Protein AF-A0A3M2SS83-F1 (afdb_monomer_lite)

Radius of gyration: 12.9 Å; chains: 1; bounding box: 28×35×30 Å

Sequence (87 aa):
MIAEAVGTNAIIGSSTSGFKPSELNAVGTGAIVAHPFNPVYLLPLVELVGDADTCARAADILRGIGMYPLTVRQEIDAHIADRLLEA

Structure (mmCIF, N/CA/C/O backbone):
data_AF-A0A3M2SS83-F1
#
_entry.id   AF-A0A3M2SS83-F1
#
loop_
_atom_site.group_PDB
_atom_site.id
_atom_site.type_symbol
_atom_site.label_atom_id
_atom_site.label_alt_id
_atom_site.label_comp_id
_atom_site.label_asym_id
_atom_site.label_entity_id
_atom_site.label_seq_id
_atom_site.pdbx_PDB_ins_code
_atom_site.Cartn_x
_atom_site.Cartn_y
_atom_site.Cartn_z
_atom_site.occupancy
_atom_site.B_iso_or_equiv
_atom_site.auth_seq_id
_atom_site.auth_comp_id
_atom_site.auth_asym_id
_atom_site.auth_atom_id
_atom_site.pdbx_PDB_model_num
ATOM 1 N N . MET A 1 1 ? 14.169 -13.747 -7.343 1.00 69.88 1 MET A N 1
ATOM 2 C CA . MET A 1 1 ? 13.570 -12.555 -6.686 1.00 69.88 1 MET A CA 1
ATOM 3 C C . MET A 1 1 ? 12.078 -12.794 -6.467 1.00 69.88 1 MET A C 1
ATOM 5 O O . MET A 1 1 ? 11.499 -13.504 -7.273 1.00 69.88 1 MET A O 1
ATOM 9 N N . ILE A 1 2 ? 11.428 -12.239 -5.426 1.00 80.75 2 ILE A N 1
ATOM 10 C CA . ILE A 1 2 ? 9.964 -12.422 -5.217 1.00 80.75 2 ILE A CA 1
ATOM 11 C C . ILE A 1 2 ? 9.179 -12.041 -6.483 1.00 80.75 2 ILE A C 1
ATOM 13 O O . ILE A 1 2 ? 8.279 -12.769 -6.882 1.00 80.75 2 ILE A O 1
ATOM 17 N N . ALA A 1 3 ? 9.598 -10.975 -7.169 1.00 82.75 3 ALA A N 1
ATOM 18 C CA . ALA A 1 3 ? 9.013 -10.527 -8.433 1.00 82.75 3 ALA A CA 1
ATOM 19 C C . ALA A 1 3 ? 8.998 -11.592 -9.552 1.00 82.75 3 ALA A C 1
ATOM 21 O O . ALA A 1 3 ? 8.114 -11.568 -10.395 1.00 82.75 3 ALA A O 1
ATOM 22 N N . GLU A 1 4 ? 9.924 -12.557 -9.546 1.00 84.62 4 GLU A N 1
ATOM 23 C CA . GLU A 1 4 ? 9.982 -13.642 -10.543 1.00 84.62 4 GLU A CA 1
ATOM 24 C C . GLU A 1 4 ? 9.061 -14.821 -10.191 1.00 84.62 4 GLU A C 1
ATOM 26 O O . GLU A 1 4 ? 8.793 -15.671 -11.035 1.00 84.62 4 GLU A O 1
ATOM 31 N N . ALA A 1 5 ? 8.606 -14.899 -8.937 1.00 88.38 5 ALA A N 1
ATOM 32 C CA . ALA A 1 5 ? 7.816 -16.012 -8.415 1.00 88.38 5 ALA A CA 1
ATOM 33 C C . ALA A 1 5 ? 6.325 -15.678 -8.244 1.00 88.38 5 ALA A C 1
ATOM 35 O O . ALA A 1 5 ? 5.523 -16.578 -7.992 1.00 88.38 5 ALA A O 1
ATOM 36 N N . VAL A 1 6 ? 5.939 -14.403 -8.348 1.00 89.56 6 VAL A N 1
ATOM 37 C CA . VAL A 1 6 ? 4.543 -13.976 -8.207 1.00 89.56 6 VAL A CA 1
ATOM 38 C C . VAL A 1 6 ? 3.819 -13.934 -9.553 1.00 89.56 6 VAL A C 1
ATOM 40 O O . VAL A 1 6 ? 4.413 -13.674 -10.596 1.00 89.56 6 VAL A O 1
ATOM 43 N N . GLY A 1 7 ? 2.506 -14.179 -9.540 1.00 88.75 7 GLY A N 1
ATOM 44 C CA . GLY A 1 7 ? 1.674 -14.015 -10.733 1.00 88.75 7 GLY A CA 1
ATOM 45 C C . GLY A 1 7 ? 1.587 -12.551 -11.175 1.00 88.75 7 GLY A C 1
ATOM 46 O O . GLY A 1 7 ? 1.712 -11.645 -10.355 1.00 88.75 7 GLY A O 1
ATOM 47 N N . THR A 1 8 ? 1.282 -12.310 -12.452 1.00 85.25 8 THR A N 1
ATOM 48 C CA . THR A 1 8 ? 1.207 -10.960 -13.055 1.00 85.25 8 THR A CA 1
ATOM 49 C C . THR A 1 8 ? 0.221 -10.014 -12.368 1.00 85.25 8 THR A C 1
ATOM 51 O O . THR A 1 8 ? 0.345 -8.800 -12.478 1.00 85.25 8 THR A O 1
ATOM 54 N N . ASN A 1 9 ? -0.764 -10.563 -11.655 1.00 87.44 9 ASN A N 1
ATOM 55 C CA . ASN A 1 9 ? -1.763 -9.791 -10.923 1.00 87.44 9 ASN A CA 1
ATOM 56 C C . ASN A 1 9 ? -1.433 -9.636 -9.432 1.00 87.44 9 ASN A C 1
ATOM 58 O O . ASN A 1 9 ? -2.218 -9.020 -8.712 1.00 87.44 9 ASN A O 1
ATOM 62 N N . ALA A 1 10 ? -0.330 -10.190 -8.933 1.00 92.75 10 ALA A N 1
ATOM 63 C CA . ALA A 1 10 ? 0.051 -10.013 -7.540 1.00 92.75 10 ALA A CA 1
ATOM 64 C C . ALA A 1 10 ? 0.493 -8.567 -7.279 1.00 92.75 10 ALA A C 1
AT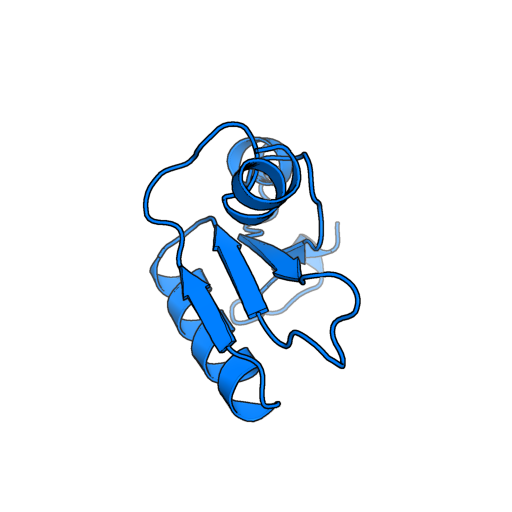OM 66 O O . ALA A 1 10 ? 1.143 -7.942 -8.112 1.00 92.75 10 ALA A O 1
ATOM 67 N N . ILE A 1 11 ? 0.142 -8.048 -6.105 1.00 94.69 11 ILE A N 1
ATOM 68 C CA . ILE A 1 11 ? 0.623 -6.752 -5.626 1.00 94.69 11 ILE A CA 1
ATOM 69 C C . ILE A 1 11 ? 1.760 -7.022 -4.649 1.00 94.69 11 ILE A C 1
ATOM 71 O O . ILE A 1 11 ? 1.587 -7.783 -3.697 1.00 94.69 11 ILE A O 1
ATOM 75 N N . ILE A 1 12 ? 2.910 -6.391 -4.874 1.00 94.69 12 ILE A N 1
ATOM 76 C CA . ILE A 1 12 ? 4.039 -6.423 -3.945 1.00 94.69 12 ILE A CA 1
ATOM 77 C C . ILE A 1 12 ? 4.009 -5.123 -3.138 1.00 94.69 12 ILE A C 1
ATOM 79 O O . ILE A 1 12 ? 4.211 -4.044 -3.688 1.00 94.69 12 ILE A O 1
ATOM 83 N N . GLY A 1 13 ? 3.733 -5.232 -1.838 1.00 93.44 13 GLY A N 1
ATOM 84 C CA . GLY A 1 13 ? 3.734 -4.109 -0.900 1.00 93.44 13 GLY A CA 1
ATOM 85 C C . GLY A 1 13 ? 4.915 -4.185 0.066 1.00 93.44 13 GLY A C 1
ATOM 86 O O . GLY A 1 13 ? 5.147 -5.231 0.670 1.00 93.44 13 GLY A O 1
ATOM 87 N N . SER A 1 14 ? 5.646 -3.084 0.226 1.00 93.38 14 SER A N 1
ATOM 88 C CA . SER A 1 14 ? 6.714 -2.929 1.220 1.00 93.38 14 SER A CA 1
ATOM 89 C C . SER A 1 14 ? 6.235 -2.072 2.389 1.00 93.38 14 SER A C 1
ATOM 91 O O . SER A 1 14 ? 5.753 -0.966 2.173 1.00 93.38 14 SER A O 1
ATOM 93 N N . SER A 1 15 ? 6.415 -2.531 3.629 1.00 92.50 15 SER A N 1
ATOM 94 C CA . SER A 1 15 ? 6.075 -1.769 4.843 1.00 92.50 15 SER A CA 1
ATOM 95 C C . SER A 1 15 ? 7.196 -0.828 5.306 1.00 92.50 15 SER A C 1
ATOM 97 O O . SER A 1 15 ? 7.275 -0.496 6.485 1.00 92.50 15 SER A O 1
ATOM 99 N N . THR A 1 16 ? 8.131 -0.483 4.420 1.00 88.69 16 THR A N 1
ATOM 100 C CA . THR A 1 16 ? 9.266 0.387 4.749 1.00 88.69 16 THR A CA 1
ATOM 101 C C . THR A 1 16 ? 8.810 1.780 5.181 1.00 88.69 16 THR A C 1
ATOM 103 O O . THR A 1 16 ? 7.869 2.327 4.617 1.00 88.69 16 THR A O 1
ATOM 106 N N . SER A 1 17 ? 9.525 2.367 6.140 1.00 79.75 17 SER A N 1
ATOM 107 C CA . SER A 1 17 ? 9.338 3.763 6.558 1.00 79.75 17 SER A CA 1
ATOM 108 C C . SER A 1 17 ? 10.300 4.731 5.856 1.00 79.75 17 SER A C 1
ATOM 110 O O . SER A 1 17 ? 10.119 5.939 5.957 1.00 79.75 17 SER A O 1
ATOM 112 N N . GLY A 1 18 ? 11.321 4.229 5.145 1.00 76.62 18 GLY A N 1
ATOM 113 C CA . GLY A 1 18 ? 12.438 5.056 4.661 1.00 76.62 18 GLY A CA 1
ATOM 114 C C . GLY A 1 18 ? 12.841 4.877 3.198 1.00 76.62 18 GLY A C 1
ATOM 115 O O . GLY A 1 18 ? 13.454 5.785 2.650 1.00 76.62 18 GLY A O 1
ATOM 116 N N . PHE A 1 19 ? 12.506 3.755 2.551 1.00 83.69 19 PHE A N 1
ATOM 117 C CA . PHE A 1 19 ? 12.820 3.561 1.131 1.00 83.69 19 PHE A CA 1
ATOM 118 C C . PHE A 1 19 ? 11.689 4.062 0.237 1.00 83.69 19 PHE A C 1
ATOM 120 O O . PHE A 1 19 ? 10.520 3.736 0.451 1.00 83.69 19 PHE A O 1
ATOM 127 N N . LYS A 1 20 ? 12.045 4.790 -0.821 1.00 83.94 20 LYS A N 1
ATOM 128 C CA . LYS A 1 20 ? 11.102 5.222 -1.856 1.00 83.94 20 LYS A CA 1
ATOM 129 C C . LYS A 1 20 ? 10.731 4.067 -2.789 1.00 83.94 20 LYS A C 1
ATOM 131 O O . LYS A 1 20 ? 11.546 3.165 -3.009 1.00 83.94 20 LYS A O 1
ATOM 136 N N . PRO A 1 21 ? 9.550 4.114 -3.436 1.00 85.69 21 PRO A N 1
ATOM 137 C CA . PRO A 1 21 ? 9.210 3.173 -4.501 1.00 85.69 21 PRO A CA 1
ATOM 138 C C . PRO A 1 21 ? 10.288 3.104 -5.590 1.00 85.69 21 PRO A C 1
ATOM 140 O O . PRO A 1 21 ? 10.626 2.015 -6.040 1.00 85.69 21 PRO A O 1
ATOM 143 N N . SER A 1 22 ? 10.873 4.236 -5.989 1.00 85.94 22 SER A N 1
ATOM 144 C CA . SER A 1 22 ? 11.960 4.285 -6.978 1.00 85.94 22 SER A CA 1
ATOM 145 C C . SER A 1 22 ? 13.203 3.482 -6.567 1.00 85.94 22 SER A C 1
ATOM 147 O O . SER A 1 22 ? 13.785 2.791 -7.4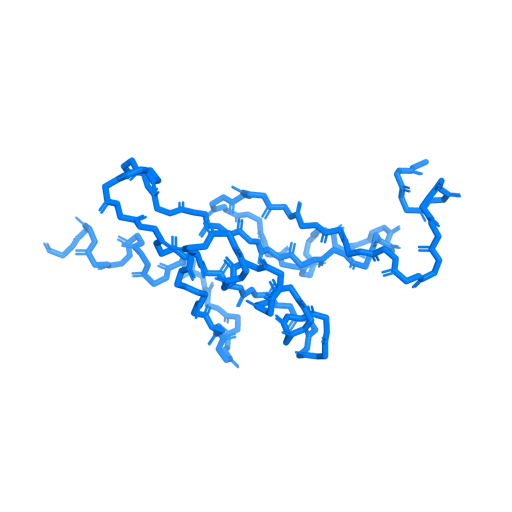04 1.00 85.94 22 SER A O 1
ATOM 149 N N . GLU A 1 23 ? 13.569 3.490 -5.284 1.00 88.25 23 GLU A N 1
ATOM 150 C CA . GLU A 1 23 ? 14.687 2.702 -4.747 1.00 88.25 23 GLU A CA 1
ATOM 151 C C . GLU A 1 23 ? 14.352 1.208 -4.694 1.00 88.25 23 GLU A C 1
ATOM 153 O O . GLU A 1 23 ? 15.148 0.373 -5.125 1.00 88.25 23 GLU A O 1
ATOM 158 N N . LEU A 1 24 ? 13.145 0.863 -4.234 1.00 87.00 24 LEU A N 1
ATOM 159 C CA . LEU A 1 24 ? 12.668 -0.524 -4.200 1.00 87.00 24 LEU A CA 1
ATOM 160 C C . LEU A 1 24 ? 12.619 -1.142 -5.603 1.00 87.00 24 LEU A C 1
ATOM 162 O O . LEU A 1 24 ? 12.907 -2.329 -5.777 1.00 87.00 24 LEU A O 1
ATOM 166 N N . ASN A 1 25 ? 12.278 -0.323 -6.598 1.00 89.31 25 ASN A N 1
ATOM 167 C CA . ASN A 1 25 ? 12.098 -0.716 -7.989 1.00 89.31 25 ASN A CA 1
ATOM 168 C C . ASN A 1 25 ? 13.372 -0.641 -8.837 1.00 89.31 25 ASN A C 1
ATOM 170 O O . ASN A 1 25 ? 13.314 -0.991 -10.015 1.00 89.31 25 ASN A O 1
ATOM 174 N N . ALA A 1 26 ? 14.528 -0.279 -8.269 1.00 87.69 26 ALA A N 1
ATOM 175 C CA . ALA A 1 26 ? 15.795 -0.188 -9.006 1.00 87.69 26 ALA A CA 1
ATOM 176 C C . ALA A 1 26 ? 16.191 -1.500 -9.715 1.00 87.69 26 ALA A C 1
ATOM 178 O O . ALA A 1 26 ? 16.878 -1.482 -10.733 1.00 87.69 26 ALA A O 1
ATOM 179 N N . VAL A 1 27 ? 15.722 -2.640 -9.197 1.00 83.19 27 VAL A N 1
ATOM 180 C CA . VAL A 1 27 ? 15.931 -3.984 -9.764 1.00 83.19 27 VAL A CA 1
ATOM 181 C C . VAL A 1 27 ? 14.664 -4.579 -10.398 1.00 83.19 27 VAL A C 1
ATOM 183 O O . VAL A 1 27 ? 14.582 -5.788 -10.592 1.00 83.19 27 VAL A O 1
ATOM 186 N N . GLY A 1 28 ? 13.662 -3.750 -10.710 1.00 81.75 28 GLY A N 1
ATOM 187 C CA . GLY A 1 28 ? 12.452 -4.162 -11.431 1.00 81.75 28 GLY A CA 1
ATOM 188 C C . GLY A 1 28 ? 11.444 -4.968 -10.605 1.00 81.75 28 GLY A C 1
ATOM 189 O O . GLY A 1 28 ? 10.783 -5.849 -11.144 1.00 81.75 28 GLY A O 1
ATOM 190 N N . THR A 1 29 ? 11.321 -4.704 -9.300 1.00 84.62 29 THR A N 1
ATOM 191 C CA . THR A 1 29 ? 10.369 -5.420 -8.427 1.00 84.62 29 THR A CA 1
ATOM 192 C C . THR A 1 29 ? 8.901 -5.095 -8.709 1.00 84.62 29 THR A C 1
ATOM 194 O O . THR A 1 29 ? 8.058 -5.957 -8.485 1.00 84.62 29 THR A O 1
ATOM 197 N N . GLY A 1 30 ? 8.580 -3.885 -9.176 1.00 87.88 30 GLY A N 1
ATOM 198 C CA . GLY A 1 30 ? 7.196 -3.418 -9.338 1.00 87.88 30 GLY A CA 1
ATOM 199 C C . GLY A 1 30 ? 6.460 -3.213 -8.006 1.00 87.88 30 GLY A C 1
ATOM 200 O O . GLY A 1 30 ? 5.239 -3.329 -7.949 1.00 87.88 30 GLY A O 1
ATOM 201 N N . ALA A 1 31 ? 7.195 -2.969 -6.919 1.00 93.00 31 ALA A N 1
ATOM 202 C CA . ALA A 1 31 ? 6.650 -2.810 -5.581 1.00 93.00 31 ALA A CA 1
ATOM 203 C C . ALA A 1 31 ? 6.069 -1.407 -5.346 1.00 93.00 31 ALA A C 1
ATOM 205 O O . ALA A 1 31 ? 6.609 -0.402 -5.818 1.00 93.00 31 ALA A O 1
ATOM 206 N N . ILE A 1 32 ? 5.013 -1.350 -4.534 1.00 93.56 32 ILE A N 1
ATOM 207 C CA . ILE A 1 32 ? 4.521 -0.122 -3.898 1.00 93.56 32 ILE A CA 1
ATOM 208 C C . ILE A 1 32 ? 4.947 -0.092 -2.428 1.00 93.56 32 ILE A C 1
ATOM 210 O O . ILE A 1 32 ? 5.176 -1.136 -1.809 1.00 93.56 32 ILE A O 1
ATOM 214 N N . VAL A 1 33 ? 5.016 1.098 -1.844 1.00 93.75 33 VAL A N 1
ATOM 215 C CA . VAL A 1 33 ? 5.101 1.257 -0.390 1.00 93.75 33 VAL A CA 1
ATOM 216 C C . VAL A 1 33 ? 3.686 1.205 0.181 1.00 93.75 33 VAL A C 1
ATOM 218 O O . VAL A 1 33 ? 2.783 1.855 -0.340 1.00 93.75 33 VAL A O 1
ATOM 221 N N . ALA A 1 34 ? 3.504 0.401 1.224 1.00 94.75 34 ALA A N 1
ATOM 222 C CA . ALA A 1 34 ? 2.285 0.245 2.004 1.00 94.75 34 ALA A CA 1
ATOM 223 C C . ALA A 1 34 ? 2.650 0.362 3.489 1.00 94.75 34 ALA A C 1
ATOM 225 O O . ALA A 1 34 ? 2.807 -0.641 4.186 1.00 94.75 34 ALA A O 1
ATOM 226 N N . HIS A 1 35 ? 2.863 1.595 3.938 1.00 93.62 35 HIS A N 1
ATOM 227 C CA . HIS A 1 35 ? 3.397 1.914 5.257 1.00 93.62 35 HIS A CA 1
ATOM 228 C C . HIS A 1 35 ? 2.260 2.023 6.290 1.00 93.62 35 HIS A C 1
ATOM 230 O O . HIS A 1 35 ? 1.428 2.928 6.185 1.00 93.62 35 HIS A O 1
ATOM 236 N N . PRO A 1 36 ? 2.154 1.094 7.260 1.00 91.25 36 PRO A N 1
ATOM 237 C CA . PRO A 1 36 ? 1.135 1.165 8.297 1.00 91.25 36 PRO A CA 1
ATOM 238 C C . PRO A 1 36 ? 1.562 2.104 9.426 1.00 91.25 36 PRO A C 1
ATOM 240 O O . PRO A 1 36 ? 2.740 2.197 9.767 1.00 91.25 36 PRO A O 1
ATOM 243 N N . PHE A 1 37 ? 0.588 2.710 10.096 1.00 87.25 37 PHE A N 1
ATOM 244 C CA . PHE A 1 37 ? 0.847 3.405 11.351 1.00 87.25 37 PHE A CA 1
ATOM 245 C C . PHE A 1 37 ? 0.978 2.415 12.512 1.00 87.25 37 PHE A C 1
ATOM 247 O O . PHE A 1 37 ? 0.270 1.410 12.586 1.00 87.25 37 PHE A O 1
ATOM 254 N N . ASN A 1 38 ? 1.872 2.716 13.455 1.00 82.62 38 ASN A N 1
ATOM 255 C CA . ASN A 1 38 ? 2.068 1.916 14.659 1.00 82.62 38 ASN A CA 1
ATOM 256 C C . ASN A 1 38 ? 1.386 2.588 15.868 1.00 82.62 38 ASN A C 1
ATOM 258 O O . ASN A 1 38 ? 1.682 3.750 16.143 1.00 82.62 38 ASN A O 1
ATOM 262 N N . PRO A 1 39 ? 0.531 1.893 16.639 1.00 88.06 39 PRO A N 1
ATOM 263 C CA . PRO A 1 39 ? 0.077 0.515 16.449 1.00 88.06 39 PRO A CA 1
ATOM 264 C C . PRO A 1 39 ? -1.089 0.377 15.458 1.00 88.06 39 PRO A C 1
ATOM 266 O O . PRO A 1 39 ? -2.135 1.013 15.604 1.00 88.06 39 PRO A O 1
ATOM 269 N N . VAL A 1 40 ? -0.943 -0.561 14.515 1.00 87.56 40 VAL A N 1
ATOM 270 C CA . VAL A 1 40 ? -1.869 -0.776 13.381 1.00 87.56 40 VAL A CA 1
ATOM 271 C C . VAL A 1 40 ? -3.290 -1.179 13.799 1.00 87.56 40 VAL A C 1
ATOM 273 O O . VAL A 1 40 ? -4.250 -0.957 13.072 1.00 87.56 40 VAL A O 1
ATOM 276 N N . TYR A 1 41 ? -3.447 -1.755 14.993 1.00 83.81 41 TYR A N 1
ATOM 277 C CA . TYR A 1 41 ? -4.744 -2.168 15.540 1.00 83.81 41 TYR A CA 1
ATOM 278 C C . TYR A 1 41 ? -5.508 -1.034 16.244 1.00 83.81 41 TYR A C 1
ATOM 280 O O . TYR A 1 41 ? -6.687 -1.205 16.545 1.00 83.81 41 TYR A O 1
ATOM 288 N N . LEU A 1 42 ? -4.862 0.106 16.525 1.00 88.44 42 LEU A N 1
ATOM 289 C CA . LEU A 1 42 ? -5.532 1.316 17.029 1.00 88.44 42 LEU A CA 1
ATOM 290 C C . LEU A 1 42 ? -5.695 2.363 15.931 1.00 88.44 42 LEU A C 1
ATOM 292 O O . LEU A 1 42 ? -6.719 3.041 15.880 1.00 88.44 42 LEU A O 1
ATOM 296 N N . LEU A 1 43 ? -4.691 2.486 15.062 1.00 90.62 43 LEU A N 1
ATOM 297 C CA . L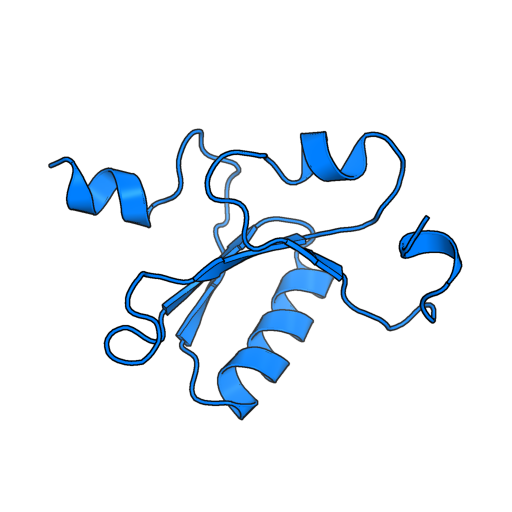EU A 1 43 ? -4.682 3.428 13.956 1.00 90.62 43 LEU A CA 1
ATOM 298 C C . LEU A 1 43 ? -4.549 2.648 12.640 1.00 90.62 43 LEU A C 1
ATOM 300 O O . LEU A 1 43 ? -3.433 2.427 12.173 1.00 90.62 43 LEU A O 1
ATOM 304 N N . PRO A 1 44 ? -5.671 2.226 12.027 1.00 92.94 44 PRO A N 1
ATOM 305 C CA . PRO A 1 44 ? -5.677 1.362 10.844 1.00 92.94 44 PRO A CA 1
ATOM 306 C C . PRO A 1 44 ? -5.334 2.120 9.546 1.00 92.94 44 PRO A C 1
ATOM 308 O O . PRO A 1 44 ? -5.800 1.765 8.465 1.00 92.94 44 PRO A O 1
ATOM 311 N N . LEU A 1 45 ? -4.563 3.204 9.643 1.00 93.38 45 LEU A N 1
ATOM 312 C CA . LEU A 1 45 ? -4.148 4.039 8.521 1.00 93.38 45 LEU A CA 1
ATOM 313 C C . LEU A 1 45 ? -2.947 3.394 7.820 1.00 93.38 45 LEU A C 1
ATOM 315 O O . LEU A 1 45 ? -1.999 2.957 8.475 1.00 93.38 45 LEU A O 1
ATOM 319 N N . VAL A 1 46 ? -2.995 3.344 6.488 1.00 94.62 46 VAL A N 1
ATOM 320 C CA . VAL A 1 46 ? -1.912 2.800 5.656 1.00 94.62 46 VAL A CA 1
ATOM 321 C C . VAL A 1 46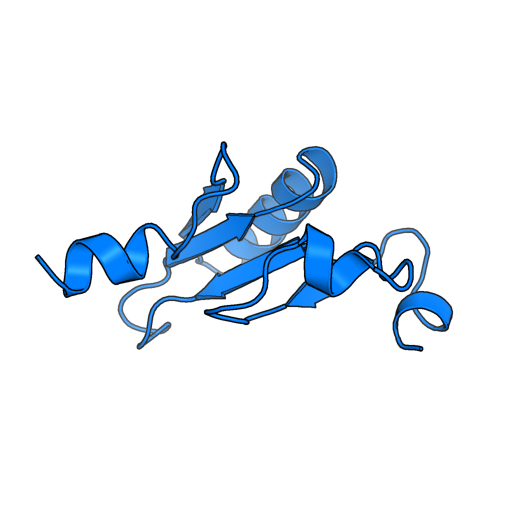 ? -1.610 3.767 4.523 1.00 94.62 46 VAL A C 1
ATOM 323 O O . VAL A 1 46 ? -2.475 4.045 3.696 1.00 94.62 46 VAL A O 1
ATOM 326 N N . GLU A 1 47 ? -0.388 4.273 4.455 1.00 93.19 47 GLU A N 1
ATOM 327 C CA . GLU A 1 47 ? 0.052 5.138 3.363 1.00 93.19 47 GLU A CA 1
ATOM 328 C C . GLU A 1 47 ? 0.483 4.299 2.163 1.00 93.19 47 GLU A C 1
ATOM 330 O O . GLU A 1 47 ? 1.292 3.380 2.287 1.00 93.19 47 GLU A O 1
ATOM 335 N N . LEU A 1 48 ? -0.067 4.626 0.995 1.00 94.38 48 LEU A N 1
ATOM 336 C CA . LEU A 1 48 ? 0.241 3.977 -0.272 1.00 94.38 48 LEU A CA 1
ATOM 337 C C . LEU A 1 48 ? 1.018 4.931 -1.174 1.00 94.38 48 LEU A C 1
ATOM 339 O O . LEU A 1 48 ? 0.526 6.019 -1.486 1.00 94.38 48 LEU A O 1
ATOM 343 N N . VAL A 1 49 ? 2.202 4.503 -1.616 1.00 92.25 49 VAL A N 1
ATOM 344 C CA . VAL A 1 49 ? 3.086 5.279 -2.499 1.00 92.25 49 VAL A CA 1
ATOM 345 C C . VAL A 1 49 ? 3.592 4.391 -3.636 1.00 92.25 49 VAL A C 1
ATOM 347 O O . VAL A 1 49 ? 4.111 3.302 -3.393 1.00 92.25 49 VAL A O 1
ATOM 350 N N . GLY A 1 50 ? 3.471 4.852 -4.880 1.00 91.25 50 GLY A N 1
ATOM 351 C CA . GLY A 1 50 ? 3.939 4.131 -6.066 1.00 91.25 50 GLY A CA 1
ATOM 352 C C . GLY A 1 50 ? 3.008 4.309 -7.261 1.00 91.25 50 GLY A C 1
ATOM 353 O O . GLY A 1 50 ? 2.340 5.334 -7.387 1.00 91.25 50 GLY A O 1
ATOM 354 N N . ASP A 1 51 ? 2.966 3.300 -8.133 1.00 91.50 51 ASP A N 1
ATOM 355 C CA . ASP A 1 51 ? 2.075 3.275 -9.296 1.00 91.50 51 ASP A CA 1
ATOM 356 C C . ASP A 1 51 ? 0.598 3.421 -8.883 1.00 91.50 51 ASP A C 1
ATOM 358 O O . ASP A 1 51 ? 0.127 2.754 -7.956 1.00 91.50 51 ASP A O 1
ATOM 362 N N . ALA A 1 52 ? -0.130 4.306 -9.569 1.00 90.94 52 ALA A N 1
ATOM 363 C CA . ALA A 1 52 ? -1.477 4.716 -9.179 1.00 90.94 52 ALA A CA 1
ATOM 364 C C . ALA A 1 52 ? -2.495 3.569 -9.265 1.00 90.94 52 ALA A C 1
ATOM 366 O O . ALA A 1 52 ? -3.293 3.390 -8.341 1.00 90.94 52 ALA A O 1
ATOM 367 N N . ASP A 1 53 ? -2.437 2.765 -10.328 1.00 93.00 53 ASP A N 1
ATOM 368 C CA . ASP A 1 53 ? -3.363 1.649 -10.536 1.00 93.00 53 ASP A CA 1
ATOM 369 C C . ASP A 1 53 ? -3.099 0.529 -9.523 1.00 93.00 53 ASP A C 1
ATOM 371 O O . ASP A 1 53 ? -4.025 -0.044 -8.938 1.00 93.00 53 ASP A O 1
ATOM 375 N N . THR A 1 54 ? -1.825 0.257 -9.241 1.00 93.69 54 THR A N 1
ATOM 376 C CA . THR A 1 54 ? -1.417 -0.713 -8.220 1.00 93.69 54 THR A CA 1
ATOM 377 C C . THR A 1 54 ? -1.831 -0.258 -6.819 1.00 93.69 54 THR A C 1
ATOM 379 O O . THR A 1 54 ? -2.364 -1.058 -6.045 1.00 93.69 54 THR A O 1
ATOM 382 N N . CYS A 1 55 ? -1.678 1.033 -6.506 1.00 94.81 55 CYS A N 1
ATOM 383 C CA . CYS A 1 55 ? -2.141 1.614 -5.245 1.00 94.81 55 CYS A CA 1
ATOM 384 C C . CYS A 1 55 ? -3.668 1.560 -5.109 1.00 94.81 55 CYS A C 1
ATOM 386 O O . CYS A 1 55 ? -4.163 1.245 -4.030 1.00 94.81 55 CYS A O 1
ATOM 388 N N . ALA A 1 56 ? -4.429 1.819 -6.176 1.00 95.81 56 ALA A N 1
ATOM 389 C CA . ALA A 1 56 ? -5.888 1.720 -6.143 1.00 95.81 56 ALA A CA 1
ATOM 390 C C . ALA A 1 56 ? -6.348 0.291 -5.810 1.00 95.81 56 ALA A C 1
ATOM 392 O O . ALA A 1 56 ? -7.162 0.089 -4.909 1.00 95.81 56 ALA A O 1
ATOM 393 N N . ARG A 1 57 ? -5.747 -0.715 -6.457 1.00 96.50 57 ARG A N 1
ATOM 394 C CA . ARG A 1 57 ? -6.039 -2.132 -6.186 1.00 96.50 57 ARG A CA 1
ATOM 395 C C . ARG A 1 57 ? -5.642 -2.542 -4.765 1.00 96.50 57 ARG A C 1
ATOM 397 O O . ARG A 1 57 ? -6.383 -3.269 -4.106 1.00 96.50 57 ARG A O 1
ATOM 404 N N . ALA A 1 58 ? -4.494 -2.069 -4.277 1.00 96.62 58 ALA A N 1
ATOM 405 C CA . ALA A 1 58 ? -4.058 -2.309 -2.902 1.00 96.62 58 ALA A CA 1
ATOM 406 C C . ALA A 1 58 ? -5.010 -1.663 -1.886 1.00 96.62 58 ALA A C 1
ATOM 408 O O . ALA A 1 58 ? -5.347 -2.278 -0.876 1.00 96.62 58 ALA A O 1
ATOM 409 N N . ALA A 1 59 ? -5.489 -0.450 -2.173 1.00 97.12 59 ALA A N 1
ATOM 410 C CA . ALA A 1 59 ? -6.443 0.257 -1.331 1.00 97.12 59 ALA A CA 1
ATOM 411 C C . ALA A 1 59 ? -7.754 -0.525 -1.172 1.00 97.12 59 ALA A C 1
ATOM 413 O O . ALA A 1 59 ? -8.279 -0.612 -0.065 1.00 97.12 59 ALA A O 1
ATOM 414 N N . ASP A 1 60 ? -8.267 -1.137 -2.238 1.00 97.75 60 ASP A N 1
ATOM 415 C CA . ASP A 1 60 ? -9.495 -1.936 -2.159 1.00 97.75 60 ASP A CA 1
ATOM 416 C C . ASP A 1 60 ? -9.322 -3.188 -1.290 1.00 97.75 60 ASP A C 1
ATOM 418 O O . ASP A 1 60 ? -10.191 -3.498 -0.473 1.00 97.75 60 ASP A O 1
ATOM 422 N N . ILE A 1 61 ? -8.166 -3.855 -1.383 1.00 96.88 61 ILE A N 1
ATOM 423 C CA . ILE A 1 61 ? -7.820 -4.985 -0.507 1.00 96.88 61 ILE A CA 1
ATOM 424 C C . ILE A 1 61 ? -7.744 -4.526 0.955 1.00 96.88 61 ILE A C 1
ATOM 426 O O . ILE A 1 61 ? -8.325 -5.159 1.836 1.00 96.88 61 ILE A O 1
ATOM 430 N N . LEU A 1 62 ? -7.061 -3.408 1.210 1.00 96.56 62 LEU A N 1
ATOM 431 C CA . LEU A 1 62 ? -6.886 -2.843 2.548 1.00 96.56 62 LEU A CA 1
ATOM 432 C C . LEU A 1 62 ? -8.226 -2.441 3.180 1.00 96.56 62 LEU A C 1
ATOM 434 O O . LEU A 1 62 ? -8.487 -2.782 4.334 1.00 96.56 62 LEU A O 1
ATOM 438 N N . ARG A 1 63 ? -9.124 -1.807 2.419 1.00 97.00 63 ARG A N 1
ATOM 439 C CA . ARG A 1 63 ? -10.489 -1.506 2.885 1.00 97.00 63 ARG A CA 1
ATOM 440 C C . ARG A 1 63 ? -11.256 -2.772 3.257 1.00 97.00 63 ARG A C 1
ATOM 442 O O . ARG A 1 63 ? -11.966 -2.776 4.260 1.00 97.00 63 ARG A O 1
ATOM 449 N N . GLY A 1 64 ? -11.079 -3.853 2.494 1.00 97.62 64 GLY A N 1
ATOM 450 C CA . GLY A 1 64 ? -11.704 -5.150 2.764 1.00 97.62 64 GLY A CA 1
ATOM 451 C C . GLY A 1 64 ? -11.325 -5.765 4.116 1.00 97.62 64 GLY A C 1
ATOM 452 O O . GLY A 1 64 ? -12.102 -6.543 4.663 1.00 97.62 64 GLY A O 1
ATOM 453 N N . ILE A 1 65 ? -10.174 -5.385 4.682 1.00 94.88 65 ILE A N 1
ATOM 454 C CA . ILE A 1 65 ? -9.701 -5.848 5.997 1.00 94.88 65 ILE A CA 1
ATOM 455 C C . ILE A 1 65 ? -9.826 -4.782 7.102 1.00 94.88 65 ILE A C 1
ATOM 457 O O . ILE A 1 65 ? -9.228 -4.926 8.165 1.00 94.88 65 ILE A O 1
ATOM 461 N N . GLY A 1 66 ? -10.599 -3.715 6.868 1.00 94.81 66 GLY A N 1
ATOM 462 C CA . GLY A 1 66 ? -10.852 -2.660 7.857 1.00 94.81 66 GLY A CA 1
ATOM 463 C C . GLY A 1 66 ? -9.766 -1.586 7.952 1.00 94.81 66 GLY A C 1
ATOM 464 O O . GLY A 1 66 ? -9.796 -0.778 8.880 1.00 94.81 66 GLY A O 1
ATOM 465 N N . MET A 1 67 ? -8.826 -1.556 7.002 1.00 96.50 67 MET A N 1
ATOM 466 C CA . MET A 1 67 ? -7.803 -0.515 6.924 1.00 96.50 67 MET A CA 1
ATOM 467 C C . MET A 1 67 ? -8.310 0.716 6.168 1.00 96.50 67 MET A C 1
ATOM 469 O O . MET A 1 67 ? -9.226 0.656 5.346 1.00 96.50 67 MET A O 1
ATOM 473 N N . TYR A 1 68 ? -7.664 1.844 6.435 1.00 95.56 68 TYR A N 1
ATOM 474 C CA . TYR A 1 68 ? -7.955 3.155 5.877 1.00 95.56 68 TYR A CA 1
ATOM 475 C C . TYR A 1 68 ? -6.757 3.568 5.016 1.00 95.56 68 TYR A C 1
ATOM 477 O O . TYR A 1 68 ? -5.823 4.183 5.522 1.00 95.56 68 TYR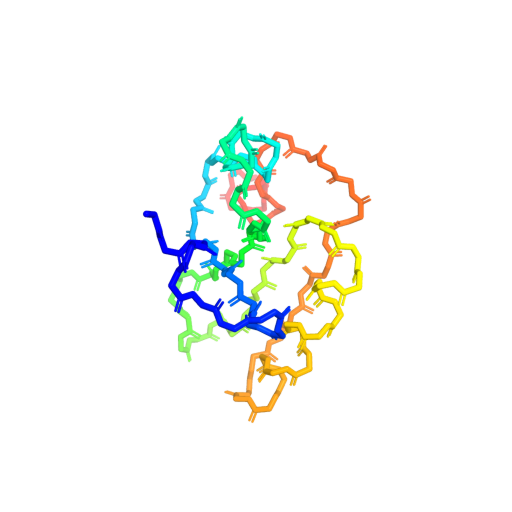 A O 1
ATOM 485 N N . PRO A 1 69 ? -6.722 3.187 3.728 1.00 95.12 69 PRO A N 1
ATOM 486 C CA . PRO A 1 69 ? -5.606 3.518 2.854 1.00 95.12 69 PRO A CA 1
ATOM 487 C C . PRO A 1 69 ? -5.614 5.003 2.467 1.00 95.12 69 PRO A C 1
ATOM 489 O O . PRO A 1 69 ? -6.646 5.545 2.059 1.00 95.12 69 PRO A O 1
ATOM 492 N N . LEU A 1 70 ? -4.444 5.634 2.522 1.00 92.12 70 LEU A N 1
ATOM 493 C CA . LEU A 1 70 ? -4.182 7.000 2.082 1.00 92.12 70 LEU A CA 1
ATOM 494 C C . LEU A 1 70 ? -3.195 6.973 0.913 1.00 92.12 70 LEU A C 1
ATOM 496 O O . LEU A 1 70 ? -2.016 6.685 1.093 1.00 92.12 70 LEU A O 1
ATOM 500 N N . THR A 1 71 ? -3.661 7.288 -0.295 1.00 89.62 71 THR A N 1
ATOM 501 C CA . THR A 1 71 ? -2.780 7.393 -1.467 1.00 89.62 71 THR A CA 1
ATOM 502 C C . THR A 1 71 ? -2.017 8.713 -1.441 1.00 89.62 71 THR A C 1
ATOM 504 O O . THR A 1 71 ? -2.614 9.789 -1.553 1.00 89.62 71 THR A O 1
ATOM 507 N N . VAL A 1 72 ? -0.693 8.634 -1.338 1.00 82.19 72 VAL A N 1
ATOM 508 C CA . VAL A 1 72 ? 0.198 9.794 -1.354 1.00 82.19 72 VAL A CA 1
ATOM 509 C C . VAL A 1 72 ? 0.482 10.173 -2.810 1.00 82.19 72 VAL A C 1
ATOM 511 O O . VAL A 1 72 ? 1.010 9.381 -3.584 1.00 82.19 72 VAL A O 1
ATOM 514 N N . ARG A 1 73 ? 0.083 11.387 -3.210 1.00 70.56 73 ARG A N 1
ATOM 515 C CA . ARG A 1 73 ? 0.096 11.837 -4.620 1.00 70.56 73 ARG A CA 1
ATOM 516 C C . ARG A 1 73 ? 1.451 12.345 -5.125 1.00 70.56 73 ARG A C 1
ATOM 518 O O . ARG A 1 73 ? 1.601 12.550 -6.324 1.00 70.56 73 ARG A O 1
ATOM 525 N N . GLN A 1 74 ? 2.406 12.589 -4.235 1.00 63.41 74 GLN A N 1
ATOM 526 C CA . GLN A 1 74 ? 3.762 13.021 -4.573 1.00 63.41 74 GLN A CA 1
ATOM 527 C C . GLN A 1 74 ? 4.757 12.226 -3.739 1.00 63.41 74 GLN A C 1
ATOM 529 O O . GLN A 1 74 ? 4.565 12.095 -2.532 1.00 63.41 74 GLN A O 1
ATOM 534 N N . GLU A 1 75 ? 5.818 11.726 -4.375 1.00 54.31 75 GLU A N 1
ATOM 535 C CA . GLU A 1 75 ? 6.978 11.218 -3.644 1.00 54.31 75 GLU A CA 1
ATOM 536 C C . GLU A 1 75 ? 7.549 12.363 -2.804 1.00 54.31 75 GLU A C 1
ATOM 538 O O . GLU A 1 75 ? 8.076 13.343 -3.331 1.00 54.31 75 GLU A O 1
ATOM 543 N N . ILE A 1 76 ? 7.402 12.249 -1.492 1.00 58.31 76 ILE A N 1
ATOM 544 C CA . ILE A 1 76 ? 7.979 13.161 -0.515 1.00 58.31 76 ILE A CA 1
ATOM 545 C C . ILE A 1 76 ? 9.052 12.406 0.265 1.00 58.31 76 ILE A C 1
ATOM 547 O O . ILE A 1 76 ? 8.912 11.216 0.542 1.00 58.31 76 ILE A O 1
ATOM 551 N N . ASP A 1 77 ? 10.146 13.094 0.584 1.00 50.69 77 ASP A N 1
ATOM 552 C CA . ASP A 1 77 ? 11.087 12.615 1.592 1.00 50.69 77 ASP A CA 1
ATOM 553 C C . ASP A 1 77 ? 10.373 12.622 2.953 1.00 50.69 77 ASP A C 1
ATOM 555 O O . ASP A 1 77 ? 9.871 13.668 3.380 1.00 50.69 77 ASP A O 1
ATOM 559 N N . ALA A 1 78 ? 10.335 11.448 3.591 1.00 51.81 78 ALA A N 1
ATOM 560 C CA . ALA A 1 78 ? 9.539 11.100 4.771 1.00 51.81 78 ALA A CA 1
ATOM 561 C C . ALA A 1 78 ? 8.016 11.026 4.533 1.00 51.81 78 ALA A C 1
ATOM 563 O O . ALA A 1 78 ? 7.405 11.862 3.866 1.00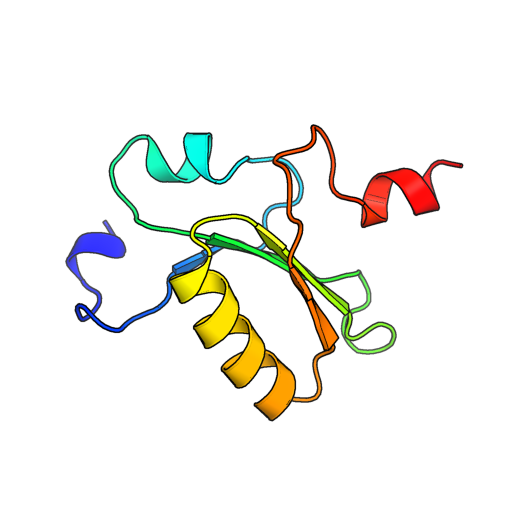 51.81 78 ALA A O 1
ATOM 564 N N . HIS A 1 79 ? 7.405 9.991 5.108 1.00 57.53 79 HIS A N 1
ATOM 565 C CA . HIS A 1 79 ? 5.967 9.750 5.075 1.00 57.53 79 HIS A CA 1
ATOM 566 C C . HIS A 1 79 ? 5.194 10.896 5.760 1.00 57.53 79 HIS A C 1
ATOM 568 O O . HIS A 1 79 ? 5.731 11.589 6.627 1.00 57.53 79 HIS A O 1
ATOM 574 N N . ILE A 1 80 ? 3.923 11.122 5.391 1.00 59.88 80 ILE A N 1
ATOM 575 C CA . ILE A 1 80 ? 3.106 12.193 6.002 1.00 59.88 80 ILE A CA 1
ATOM 576 C C . ILE A 1 80 ? 2.951 11.924 7.509 1.00 59.88 80 ILE A C 1
ATOM 578 O O . ILE A 1 80 ? 2.970 12.863 8.307 1.00 59.88 80 ILE A O 1
ATOM 582 N N . ALA A 1 81 ? 2.866 10.644 7.881 1.00 55.19 81 ALA A N 1
ATOM 583 C CA . ALA A 1 81 ? 2.905 10.125 9.244 1.00 55.19 81 ALA A CA 1
ATOM 584 C C . ALA A 1 81 ? 4.026 10.717 10.108 1.00 55.19 81 ALA A C 1
ATOM 586 O O . ALA A 1 81 ? 3.758 11.311 11.154 1.00 55.19 81 ALA A O 1
ATOM 587 N N . ASP A 1 82 ? 5.269 10.581 9.645 1.00 54.31 82 ASP A N 1
ATOM 588 C CA . ASP A 1 82 ? 6.460 10.964 10.403 1.00 54.31 82 ASP A CA 1
ATOM 589 C C . ASP A 1 82 ? 6.501 12.485 10.599 1.00 54.31 82 ASP A C 1
ATOM 591 O O . ASP A 1 82 ? 6.826 12.978 11.676 1.00 54.31 82 ASP A O 1
ATOM 595 N N . ARG A 1 83 ? 6.033 13.247 9.601 1.00 54.97 83 ARG A N 1
ATOM 596 C CA . ARG A 1 83 ? 5.959 14.715 9.675 1.00 54.97 83 ARG A CA 1
ATOM 597 C C . ARG A 1 83 ? 4.912 15.243 10.657 1.00 54.97 83 ARG A C 1
ATOM 599 O O . ARG A 1 83 ? 5.048 16.375 11.107 1.00 54.97 83 ARG A O 1
ATOM 606 N N . LEU A 1 84 ? 3.857 14.480 10.952 1.00 51.72 84 LEU A N 1
ATOM 607 C CA . LEU A 1 84 ? 2.847 14.853 11.953 1.00 51.72 84 LEU A CA 1
ATOM 608 C C . LEU A 1 84 ? 3.252 14.441 13.374 1.00 51.72 84 LEU A C 1
ATOM 610 O O . LEU A 1 84 ? 2.795 15.063 14.328 1.00 51.72 84 LEU A O 1
ATOM 614 N N . LEU A 1 85 ? 4.086 13.408 13.513 1.00 48.62 85 LEU A N 1
ATOM 615 C CA . LEU A 1 85 ? 4.606 12.930 14.798 1.00 48.62 85 LEU A CA 1
ATOM 616 C C . LEU A 1 85 ? 5.802 13.749 15.310 1.00 48.62 85 LEU A C 1
ATOM 618 O O . LEU A 1 85 ? 5.998 13.818 16.520 1.00 48.62 85 LEU A O 1
ATOM 622 N N . GLU A 1 86 ? 6.574 14.376 14.417 1.00 44.50 86 GLU A N 1
ATOM 623 C CA . GLU A 1 86 ? 7.732 15.220 14.765 1.00 44.50 86 GLU A CA 1
ATOM 624 C C . GLU A 1 86 ? 7.422 16.732 14.882 1.00 44.50 86 GLU A C 1
ATOM 626 O O . GLU A 1 86 ? 8.349 17.529 15.041 1.00 44.50 86 GLU A O 1
ATOM 631 N N . ALA A 1 87 ? 6.149 17.144 14.803 1.00 44.09 87 ALA A N 1
ATOM 632 C CA . ALA A 1 87 ? 5.726 18.545 14.953 1.00 44.09 87 ALA A CA 1
ATOM 633 C C . ALA A 1 87 ? 5.517 18.973 16.417 1.00 44.09 87 ALA A C 1
ATOM 635 O O . ALA A 1 87 ? 4.946 18.182 17.203 1.00 44.09 87 ALA A O 1
#

pLDDT: mean 84.02, std 14.58, range [44.09, 97.75]

Secondary structure (DSSP, 8-state):
-HHHHS-TT---EE--SS--HHHHGGGS--PEEEEEPSSTTT--EEEEES-HHHHHHHHHHHHHTT-EEEE-SS--SS-HHHHHH--

Foldseek 3Di:
DVQVVDDPPDAAEDQDQADAPCRVCVVPSQHWYFHADPPCVVQLETETHDDPVSLVVVCVVSVVVVHDYDYDPDDDRGDPVVVVVVD